Protein AF-A0A8S8YEI7-F1 (afdb_monomer_lite)

Sequence (47 aa):
MGSDVPLDLPTYIQADGEPILQLPATFAWHPAQIVARGALTVAWDSE

Secondary structure (DSSP, 8-state):
---SSPP-PPPEEEETTEEEEESS------TT-S-----TTS-SS--

pLDDT: mean 82.89, std 7.41, range [53.97, 91.25]

Foldseek 3Di:
DDDPDDDPDWDFDDDPRDGDDTPPDDDDDDPPPDDDDDDPPDDPPDD

Structure (mmCIF, N/CA/C/O backbone):
data_AF-A0A8S8YEI7-F1
#
_entry.id   AF-A0A8S8YEI7-F1
#
loop_
_atom_site.group_PDB
_atom_site.id
_atom_site.type_symbol
_atom_site.label_atom_id
_atom_site.label_alt_id
_atom_site.label_comp_id
_atom_site.label_asym_id
_atom_site.label_entity_id
_atom_site.label_seq_id
_atom_site.pdbx_PDB_ins_code
_atom_site.Cartn_x
_atom_site.Cartn_y
_atom_site.Cartn_z
_atom_site.occupancy
_atom_site.B_iso_or_equiv
_atom_site.auth_seq_id
_atom_site.auth_comp_id
_atom_site.auth_asym_id
_atom_site.auth_atom_id
_atom_site.pdbx_PDB_model_num
ATOM 1 N N . MET A 1 1 ? -21.156 -18.636 22.102 1.00 53.97 1 MET A N 1
ATOM 2 C CA . MET A 1 1 ? -22.126 -17.772 21.397 1.00 53.97 1 MET A CA 1
ATOM 3 C C . MET A 1 1 ? -21.415 -16.465 21.091 1.00 53.97 1 MET A C 1
ATOM 5 O O . MET A 1 1 ? -20.766 -15.956 21.996 1.00 53.97 1 MET A O 1
ATOM 9 N N . GLY A 1 2 ? -21.434 -15.999 19.840 1.00 81.12 2 GLY A N 1
ATOM 10 C CA . GLY A 1 2 ? -20.877 -14.694 19.458 1.00 81.12 2 GLY A CA 1
ATOM 11 C C . GLY A 1 2 ? -21.888 -13.572 19.711 1.00 81.12 2 GLY A C 1
ATOM 12 O O . GLY A 1 2 ? -23.085 -13.838 19.724 1.00 81.12 2 GLY A O 1
ATOM 13 N N . SER A 1 3 ? -21.401 -12.357 19.960 1.00 86.62 3 SER A N 1
ATOM 14 C CA . SER A 1 3 ? -22.210 -11.135 20.069 1.00 86.62 3 SER A CA 1
ATOM 15 C C . SER A 1 3 ? -22.252 -10.431 18.713 1.00 86.62 3 SER A C 1
ATOM 17 O O . SER A 1 3 ? -21.207 -10.311 18.079 1.00 86.62 3 SER A O 1
ATOM 19 N N . ASP A 1 4 ? -23.419 -9.921 18.312 1.00 89.06 4 ASP A N 1
ATOM 20 C CA . ASP A 1 4 ? -23.589 -9.110 17.091 1.00 89.06 4 ASP A CA 1
ATOM 21 C C . ASP A 1 4 ? -23.331 -7.609 17.326 1.00 89.06 4 ASP A C 1
ATOM 23 O O . ASP A 1 4 ? -23.435 -6.796 16.410 1.00 89.06 4 ASP A O 1
ATOM 27 N N . VAL A 1 5 ? -23.006 -7.220 18.562 1.00 88.44 5 VAL A N 1
ATOM 28 C CA . VAL A 1 5 ? -22.622 -5.845 18.903 1.00 88.44 5 VAL A CA 1
ATOM 29 C C . VAL A 1 5 ? -21.131 -5.656 18.598 1.00 88.44 5 VAL A C 1
ATOM 31 O O . VAL A 1 5 ? -20.318 -6.370 19.196 1.00 88.44 5 VAL A O 1
ATOM 34 N N . PRO A 1 6 ? -20.750 -4.713 17.711 1.00 83.50 6 PRO A N 1
ATOM 35 C CA . PRO A 1 6 ? -19.350 -4.408 17.442 1.00 83.50 6 PRO A CA 1
ATOM 36 C C . PRO A 1 6 ? -18.624 -3.952 18.708 1.00 83.50 6 PRO A C 1
ATOM 38 O O . PRO A 1 6 ? -19.173 -3.208 19.520 1.00 83.50 6 PRO A O 1
ATOM 41 N N . LEU A 1 7 ? -17.375 -4.383 18.864 1.00 84.69 7 LEU A N 1
ATOM 42 C CA . LEU A 1 7 ? -16.515 -3.902 19.939 1.00 84.69 7 LEU A CA 1
ATOM 43 C C . LEU A 1 7 ? -15.937 -2.539 19.552 1.00 84.69 7 LEU A C 1
ATOM 45 O O . LEU A 1 7 ? -15.461 -2.369 18.431 1.00 84.69 7 LEU A O 1
ATOM 49 N N . ASP A 1 8 ? -15.933 -1.598 20.494 1.00 86.69 8 ASP A N 1
ATOM 50 C CA . ASP A 1 8 ? -15.327 -0.273 20.323 1.00 86.69 8 ASP A CA 1
ATOM 51 C C . ASP A 1 8 ? -13.805 -0.346 20.517 1.00 86.69 8 ASP A C 1
ATOM 53 O O . ASP A 1 8 ? -13.231 0.167 21.479 1.00 86.69 8 ASP A O 1
ATOM 57 N N . LEU A 1 9 ? -13.154 -1.117 19.646 1.00 86.12 9 LEU A N 1
ATOM 58 C CA . LEU A 1 9 ? -11.709 -1.289 19.647 1.00 86.12 9 LEU A CA 1
ATOM 59 C C . LEU A 1 9 ? -11.075 -0.393 18.581 1.00 86.12 9 LEU A C 1
ATOM 61 O O . LEU A 1 9 ? -11.603 -0.280 17.470 1.00 86.12 9 LEU A O 1
ATOM 65 N N . PRO A 1 10 ? -9.904 0.197 18.874 1.00 86.94 10 PRO A N 1
ATOM 66 C CA . PRO A 1 10 ? -9.130 0.897 17.867 1.00 86.94 10 PRO A CA 1
ATOM 67 C C . PRO A 1 10 ? -8.862 -0.002 16.658 1.00 86.94 10 PRO A C 1
ATOM 69 O O . PRO A 1 10 ? -8.442 -1.151 16.797 1.00 86.94 10 PRO A O 1
ATOM 72 N N . THR A 1 11 ? -9.084 0.538 15.462 1.00 87.19 11 THR A N 1
ATOM 73 C CA . THR A 1 11 ? -8.738 -0.149 14.216 1.00 87.19 11 THR A CA 1
ATOM 74 C C . THR A 1 11 ? -7.371 0.318 13.747 1.00 87.19 11 THR A C 1
ATOM 76 O O . THR A 1 11 ? -7.128 1.522 13.657 1.00 87.19 11 THR A O 1
ATOM 79 N N . TYR A 1 12 ? -6.507 -0.637 13.415 1.00 87.31 12 TYR A N 1
ATOM 80 C CA . TYR A 1 12 ? -5.169 -0.381 12.896 1.00 87.31 12 TYR A CA 1
ATOM 81 C C . TYR A 1 12 ? -5.038 -0.876 11.463 1.00 87.31 12 TYR A C 1
ATOM 83 O O . TYR A 1 12 ? -5.600 -1.903 11.084 1.00 87.31 12 TYR A O 1
ATOM 91 N N . ILE A 1 13 ? -4.248 -0.153 10.683 1.00 86.00 13 ILE A N 1
ATOM 92 C CA . ILE A 1 13 ? -3.789 -0.564 9.367 1.00 86.00 13 ILE A CA 1
ATOM 93 C C . ILE A 1 13 ? -2.403 -1.162 9.539 1.00 86.00 13 ILE A C 1
ATOM 95 O O . ILE A 1 13 ? -1.504 -0.524 10.093 1.00 86.00 13 ILE A O 1
ATOM 99 N N . GLN A 1 14 ? -2.245 -2.385 9.049 1.00 85.50 14 GLN A N 1
ATOM 100 C CA . GLN A 1 14 ? -0.957 -3.048 8.964 1.00 85.50 14 GLN A CA 1
ATOM 101 C C . GLN A 1 14 ? -0.332 -2.756 7.600 1.00 85.50 14 GLN A C 1
ATOM 103 O O . GLN A 1 14 ? -0.990 -2.921 6.572 1.00 85.50 14 GLN A O 1
ATOM 108 N N . ALA A 1 15 ? 0.937 -2.370 7.587 1.00 80.62 15 ALA A N 1
ATOM 109 C CA . ALA A 1 15 ? 1.757 -2.327 6.382 1.00 80.62 15 ALA A CA 1
ATOM 110 C C . ALA A 1 15 ? 3.054 -3.089 6.670 1.00 80.62 15 ALA A C 1
ATOM 112 O O . ALA A 1 15 ? 3.619 -2.978 7.754 1.00 80.62 15 ALA A O 1
ATOM 113 N N . ASP A 1 16 ? 3.460 -3.947 5.736 1.00 81.12 16 ASP A N 1
ATOM 114 C CA . ASP A 1 16 ? 4.685 -4.755 5.813 1.00 81.12 16 ASP A CA 1
ATOM 115 C C . ASP A 1 16 ? 4.870 -5.585 7.102 1.00 81.12 16 ASP A C 1
ATOM 117 O O . ASP A 1 16 ? 5.986 -5.906 7.497 1.00 81.12 16 ASP A O 1
ATOM 121 N N . GLY A 1 17 ? 3.768 -5.985 7.745 1.00 81.25 17 GLY A N 1
ATOM 122 C CA . GLY A 1 17 ? 3.787 -6.831 8.947 1.00 81.25 17 GLY A CA 1
ATOM 123 C C . GLY A 1 17 ? 3.638 -6.080 10.270 1.00 81.25 17 GLY A C 1
ATOM 124 O O . GLY A 1 17 ? 3.348 -6.719 11.276 1.00 81.25 17 GLY A O 1
ATOM 125 N N . GLU A 1 18 ? 3.744 -4.750 10.271 1.00 77.31 18 GLU A N 1
ATOM 126 C CA . GLU A 1 18 ? 3.644 -3.920 11.477 1.00 77.31 18 GLU A CA 1
ATOM 127 C C . GLU A 1 18 ? 2.353 -3.079 11.468 1.00 77.31 18 GLU A C 1
ATOM 129 O O . GLU A 1 18 ? 1.946 -2.592 10.408 1.00 77.31 18 GLU A O 1
ATOM 134 N N . PRO A 1 19 ? 1.669 -2.883 12.612 1.00 72.94 19 PRO A N 1
ATOM 135 C C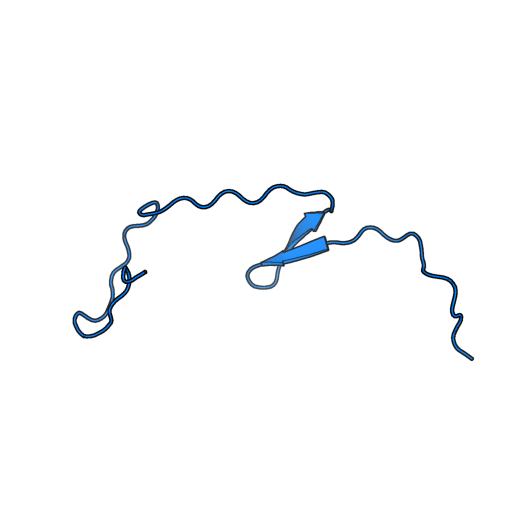A . PRO A 1 19 ? 0.573 -1.924 12.717 1.00 72.94 19 PRO A CA 1
ATOM 136 C C . PRO A 1 19 ? 1.137 -0.497 12.657 1.00 72.94 19 PRO A C 1
ATOM 138 O O . PRO A 1 19 ? 1.812 -0.048 13.581 1.00 72.94 19 PRO A O 1
ATOM 141 N N . ILE A 1 20 ? 0.863 0.225 11.568 1.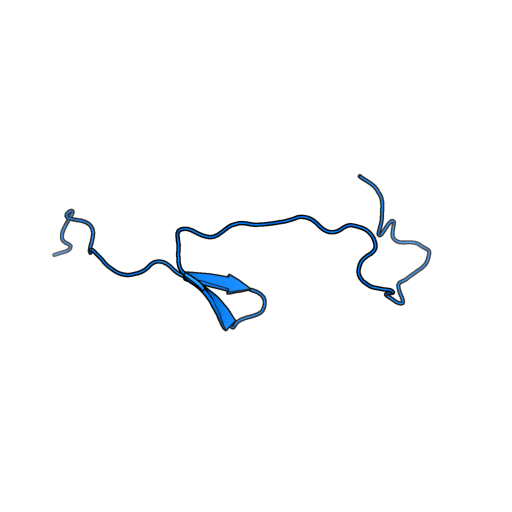00 75.38 20 ILE A N 1
ATOM 142 C CA . ILE A 1 20 ? 1.496 1.527 11.296 1.00 75.38 20 ILE A CA 1
ATOM 143 C C . ILE A 1 20 ? 0.560 2.700 11.617 1.00 75.38 20 ILE A C 1
ATOM 145 O O . ILE A 1 20 ? 1.018 3.734 12.099 1.00 75.38 20 ILE A O 1
ATOM 149 N N . LEU A 1 21 ? -0.751 2.567 11.368 1.00 82.19 21 LEU A N 1
ATOM 150 C CA . LEU A 1 21 ? -1.704 3.686 11.461 1.00 82.19 21 LEU A CA 1
ATOM 151 C C . LEU A 1 21 ? -3.000 3.284 12.168 1.00 82.19 21 LEU A C 1
ATOM 153 O O . LEU A 1 21 ? -3.638 2.315 11.773 1.00 82.19 21 LEU A O 1
ATOM 157 N N . GLN A 1 22 ? -3.425 4.054 13.171 1.00 88.94 22 GLN A N 1
ATOM 158 C CA . GLN A 1 22 ? -4.754 3.930 13.779 1.00 88.94 22 GLN A CA 1
ATOM 159 C C . GLN A 1 22 ? -5.768 4.784 13.008 1.00 88.94 22 GLN A C 1
ATOM 161 O O . GLN A 1 22 ? -5.461 5.915 12.636 1.00 88.94 22 GLN A O 1
ATOM 166 N N . LEU A 1 23 ? -6.979 4.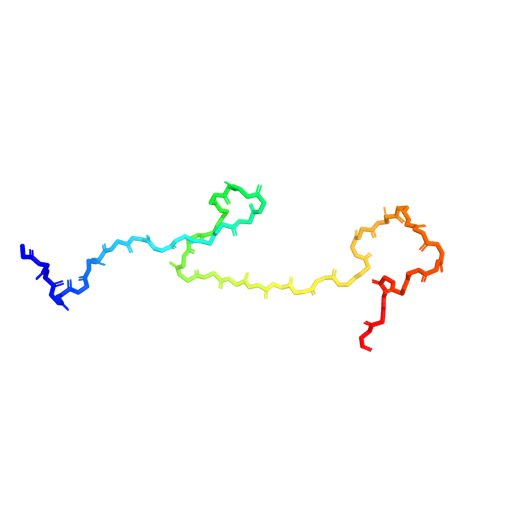273 12.783 1.00 87.38 23 LEU A N 1
ATOM 167 C CA . LEU A 1 23 ? -8.046 5.033 12.131 1.00 87.38 23 LEU A CA 1
ATOM 168 C C . LEU A 1 23 ? -8.673 6.106 13.053 1.00 87.38 23 LEU A C 1
ATOM 170 O O . LEU A 1 23 ? -8.781 5.878 14.261 1.00 87.38 23 LEU A O 1
ATOM 174 N N . PRO A 1 24 ? -9.160 7.231 12.483 1.00 89.75 24 PRO A N 1
ATOM 175 C CA . PRO A 1 24 ? -9.060 7.596 11.066 1.00 89.75 24 PRO A CA 1
ATOM 176 C C . PRO A 1 24 ? -7.640 8.051 10.687 1.00 89.75 24 PRO A C 1
ATOM 178 O O . PRO A 1 24 ? -6.991 8.773 11.437 1.00 89.75 24 PRO A O 1
ATOM 181 N N . ALA A 1 25 ? -7.179 7.654 9.498 1.00 86.12 25 ALA A N 1
ATOM 182 C CA . ALA A 1 25 ? -5.853 7.984 8.976 1.00 86.12 25 ALA A CA 1
ATOM 183 C C . ALA A 1 25 ? -5.941 8.506 7.533 1.00 86.12 25 ALA A C 1
ATOM 185 O O . ALA A 1 25 ? -6.860 8.147 6.794 1.00 86.12 25 ALA A O 1
ATOM 186 N N . THR A 1 26 ? -4.968 9.325 7.127 1.00 86.62 26 THR A N 1
ATOM 187 C CA . THR A 1 26 ? -4.870 9.877 5.767 1.00 86.62 26 THR A CA 1
ATOM 188 C C . THR A 1 26 ? -3.787 9.156 4.978 1.00 86.62 26 THR A C 1
ATOM 190 O O . THR A 1 26 ? -2.650 9.060 5.434 1.00 86.62 26 THR A O 1
ATOM 193 N N . PHE A 1 27 ? -4.126 8.719 3.765 1.00 84.69 27 PHE A N 1
ATOM 194 C CA . PHE A 1 27 ? -3.167 8.200 2.792 1.00 84.69 27 PHE A CA 1
ATOM 195 C C . PHE A 1 27 ? -2.839 9.263 1.752 1.00 84.69 27 PHE A C 1
ATOM 197 O O . PHE A 1 27 ? -3.740 9.846 1.151 1.00 84.69 27 PHE A O 1
ATOM 204 N N . ALA A 1 28 ? -1.546 9.489 1.530 1.00 87.00 28 ALA A N 1
ATOM 205 C CA . ALA A 1 28 ? -1.043 10.354 0.475 1.00 87.00 28 ALA A CA 1
ATOM 206 C C . ALA A 1 28 ? -0.187 9.527 -0.487 1.00 87.00 28 ALA A C 1
ATOM 208 O O . ALA A 1 28 ? 0.769 8.870 -0.075 1.00 87.00 28 ALA A O 1
ATOM 209 N N . TRP A 1 29 ? -0.552 9.545 -1.769 1.00 86.31 29 TRP A N 1
ATOM 210 C CA . TRP A 1 29 ? 0.241 8.916 -2.818 1.00 86.31 29 TRP A CA 1
ATOM 211 C C . TRP A 1 29 ? 1.386 9.843 -3.228 1.00 86.31 29 TRP A C 1
ATOM 213 O O . TRP A 1 29 ? 1.157 10.995 -3.599 1.00 86.31 29 TRP A O 1
ATOM 223 N N . HIS A 1 30 ? 2.613 9.333 -3.165 1.00 86.56 30 HIS A N 1
ATOM 224 C CA . HIS A 1 30 ? 3.826 10.068 -3.515 1.00 86.56 30 HIS A CA 1
ATOM 225 C C . HIS A 1 30 ? 4.569 9.332 -4.643 1.00 86.56 30 HIS A C 1
ATOM 227 O O . HIS A 1 30 ? 5.411 8.473 -4.368 1.00 86.56 30 HIS A O 1
ATOM 233 N N . PRO A 1 31 ? 4.270 9.632 -5.922 1.00 83.56 31 PRO A N 1
ATOM 234 C CA . PRO A 1 31 ? 4.950 8.991 -7.042 1.00 83.56 31 PRO A CA 1
ATOM 235 C C . PRO A 1 31 ? 6.428 9.400 -7.092 1.00 83.56 31 PRO A C 1
ATOM 237 O O . PRO A 1 31 ? 6.802 10.490 -6.658 1.00 83.56 31 PRO A O 1
ATOM 240 N N . ALA A 1 32 ? 7.271 8.515 -7.630 1.00 83.94 32 ALA A N 1
ATOM 241 C CA . ALA A 1 32 ? 8.716 8.723 -7.786 1.00 83.94 32 ALA A CA 1
ATOM 242 C C . ALA A 1 32 ? 9.486 9.051 -6.482 1.00 83.94 32 ALA A C 1
ATOM 244 O O . ALA A 1 32 ? 10.572 9.627 -6.528 1.00 83.94 32 ALA A O 1
ATOM 245 N N . GLN A 1 33 ? 8.960 8.664 -5.312 1.00 85.44 33 GLN A N 1
ATOM 246 C CA . GLN A 1 33 ? 9.612 8.910 -4.019 1.00 85.44 33 GLN A CA 1
ATOM 247 C C . GLN A 1 33 ? 10.868 8.048 -3.792 1.00 85.44 33 GLN A C 1
ATOM 249 O O . GLN A 1 33 ? 11.757 8.433 -3.033 1.00 85.44 33 GLN A O 1
ATOM 254 N N . ILE A 1 34 ? 10.948 6.875 -4.426 1.00 84.19 34 ILE A N 1
ATOM 255 C CA . ILE A 1 34 ? 12.007 5.889 -4.190 1.00 84.19 34 ILE A CA 1
ATOM 256 C C . ILE A 1 34 ? 12.696 5.556 -5.513 1.00 84.19 34 ILE A C 1
ATOM 258 O O . ILE A 1 34 ? 12.041 5.254 -6.508 1.00 84.19 34 ILE A O 1
ATOM 262 N N . VAL A 1 35 ? 14.032 5.556 -5.506 1.00 84.88 35 VAL A N 1
ATOM 263 C CA . VAL A 1 35 ? 14.834 4.982 -6.594 1.00 84.88 35 VAL A CA 1
ATOM 264 C C . VAL A 1 35 ? 15.031 3.498 -6.305 1.00 84.88 35 VAL A C 1
ATOM 266 O O . VAL A 1 35 ? 15.795 3.129 -5.413 1.00 84.88 35 VAL A O 1
ATOM 269 N N . ALA A 1 36 ? 14.349 2.642 -7.060 1.00 81.88 36 ALA A N 1
ATOM 270 C CA . ALA A 1 36 ? 14.506 1.194 -6.980 1.00 81.88 36 ALA A CA 1
ATOM 271 C C . ALA A 1 36 ? 15.370 0.666 -8.137 1.00 81.88 36 ALA A C 1
ATOM 273 O O . ALA A 1 36 ? 15.358 1.203 -9.244 1.00 81.88 36 ALA A O 1
ATOM 274 N N . ARG A 1 37 ? 16.117 -0.417 -7.894 1.00 86.69 37 ARG A N 1
ATOM 275 C CA . ARG A 1 37 ? 16.743 -1.208 -8.965 1.00 86.69 37 ARG A CA 1
ATOM 276 C C . ARG A 1 37 ? 15.810 -2.363 -9.304 1.00 86.69 37 ARG A C 1
ATOM 278 O O . ARG A 1 37 ? 15.562 -3.205 -8.448 1.00 86.69 37 ARG A O 1
ATOM 285 N N . GLY A 1 38 ? 15.317 -2.402 -10.537 1.00 85.88 38 GLY A N 1
ATOM 286 C CA . GLY A 1 38 ? 14.373 -3.414 -11.005 1.00 85.88 38 GLY A CA 1
ATOM 287 C C . GLY A 1 38 ? 14.802 -4.046 -12.324 1.00 85.88 38 GLY A C 1
ATOM 288 O O . GLY A 1 38 ? 15.705 -3.558 -13.006 1.00 85.88 38 GLY A O 1
ATOM 289 N N . ALA A 1 39 ? 14.147 -5.148 -12.688 1.00 91.25 39 ALA A N 1
ATOM 290 C CA . ALA A 1 39 ? 14.301 -5.738 -14.012 1.00 91.25 39 ALA A CA 1
ATOM 291 C C . ALA A 1 39 ? 13.743 -4.782 -15.0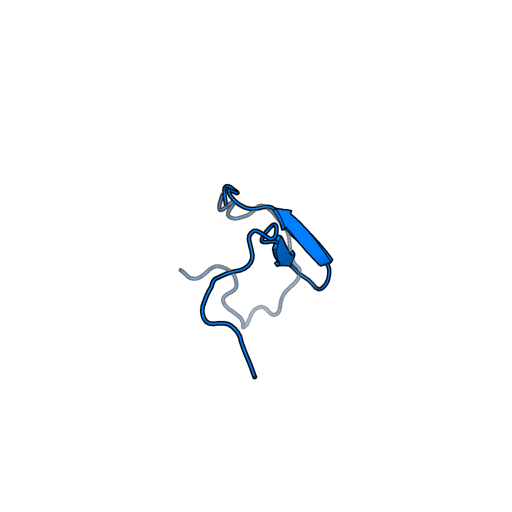78 1.00 91.25 39 ALA A C 1
ATOM 293 O O . ALA A 1 39 ? 12.623 -4.295 -14.934 1.00 91.25 39 ALA A O 1
ATOM 294 N N . LEU A 1 40 ? 14.502 -4.560 -16.158 1.00 87.56 40 LEU A N 1
ATOM 295 C CA . LEU A 1 40 ? 14.116 -3.666 -17.264 1.00 87.56 40 LEU A CA 1
ATOM 296 C C . LEU A 1 40 ? 12.866 -4.139 -18.020 1.00 87.5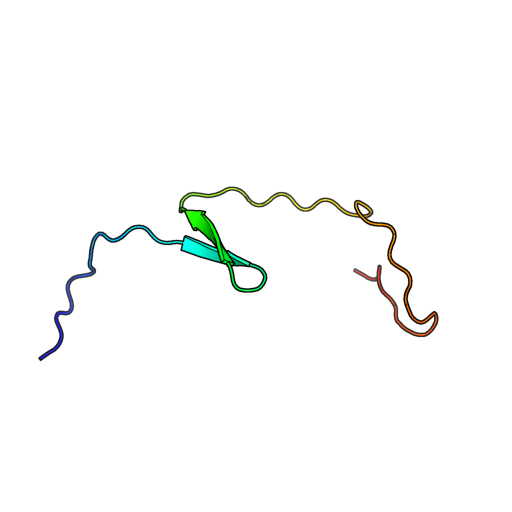6 40 LEU A C 1
ATOM 298 O O . LEU A 1 40 ? 12.231 -3.363 -18.720 1.00 87.56 40 LEU A O 1
ATOM 302 N N . THR A 1 41 ? 12.536 -5.424 -17.909 1.00 91.00 41 THR A N 1
ATOM 303 C CA . THR A 1 41 ? 11.386 -6.048 -18.571 1.00 91.00 41 THR A CA 1
ATOM 304 C C . THR A 1 41 ? 10.076 -5.862 -17.811 1.00 91.00 41 THR A C 1
ATOM 306 O O . THR A 1 41 ? 9.045 -6.344 -18.267 1.00 91.00 41 THR A O 1
ATOM 309 N N . VAL A 1 42 ? 10.109 -5.230 -16.637 1.00 84.56 42 VAL A N 1
ATOM 310 C CA . VAL A 1 42 ? 8.926 -4.979 -15.813 1.00 84.56 42 VAL A CA 1
ATOM 311 C C . VAL A 1 42 ? 8.612 -3.489 -15.886 1.00 84.56 42 VAL A C 1
ATOM 313 O O . VAL A 1 42 ? 9.487 -2.658 -15.654 1.00 84.56 42 VAL A O 1
ATOM 316 N N . ALA A 1 43 ? 7.368 -3.155 -16.225 1.00 82.44 43 ALA A N 1
ATOM 317 C CA . ALA A 1 43 ? 6.881 -1.782 -16.199 1.00 82.44 43 ALA A CA 1
ATOM 318 C C . ALA A 1 43 ? 6.556 -1.401 -14.746 1.00 82.44 43 ALA A C 1
ATOM 320 O O . ALA A 1 43 ? 5.499 -1.744 -14.226 1.00 82.44 43 ALA A O 1
ATOM 321 N N . TRP A 1 44 ? 7.514 -0.768 -14.067 1.00 77.75 44 TRP A N 1
ATOM 322 C CA . TRP A 1 44 ? 7.397 -0.375 -12.655 1.00 77.75 44 TRP A CA 1
ATOM 323 C C . TRP A 1 44 ? 6.614 0.931 -12.451 1.00 77.75 44 TRP A C 1
ATOM 325 O O . TRP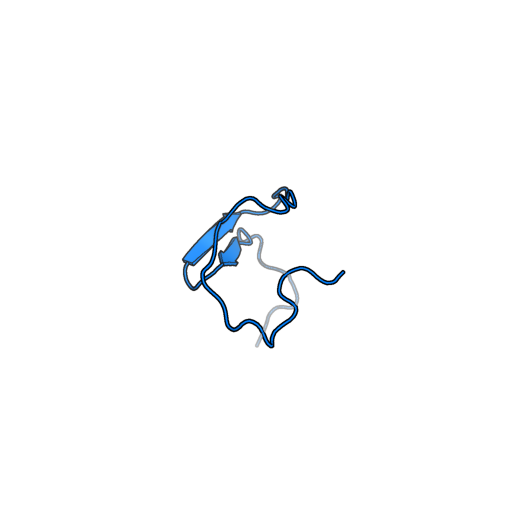 A 1 44 ? 6.272 1.251 -11.316 1.00 77.75 44 TRP A O 1
ATOM 335 N N . ASP A 1 45 ? 6.365 1.684 -13.524 1.00 72.19 45 ASP A N 1
ATOM 336 C CA . ASP A 1 45 ? 5.773 3.027 -13.509 1.00 72.19 45 ASP A CA 1
ATOM 337 C C . ASP A 1 45 ? 4.550 3.182 -14.429 1.00 72.19 45 ASP A C 1
ATOM 339 O O . ASP A 1 45 ? 4.103 4.301 -14.668 1.00 72.19 45 ASP A O 1
ATOM 343 N N . SER A 1 46 ? 4.001 2.083 -14.953 1.00 66.38 46 SER A N 1
ATOM 344 C CA . SER A 1 46 ? 2.794 2.143 -15.777 1.00 66.38 46 SER A CA 1
ATOM 345 C C . SER A 1 46 ? 1.558 2.303 -14.891 1.00 66.38 46 SER A C 1
ATOM 347 O O . SER A 1 46 ? 1.208 1.366 -14.169 1.00 66.38 46 SER A O 1
ATOM 349 N N . GLU A 1 47 ? 0.916 3.471 -14.958 1.00 58.91 47 GLU A N 1
ATOM 350 C CA . GLU A 1 47 ? -0.508 3.630 -14.618 1.00 58.91 47 GLU A CA 1
ATOM 351 C C . GLU A 1 47 ? -1.408 2.937 -15.651 1.00 58.91 47 GLU A C 1
ATOM 353 O O . GLU A 1 47 ? -1.080 2.980 -16.863 1.00 58.91 47 GLU A O 1
#

Radius of gyration: 18.2 Å; chains: 1; bounding box: 40×28×40 Å